Protein AF-A0A377CFQ4-F1 (afdb_monomer)

Organism: Escherichia coli (NCBI:txid562)

Secondary structure (DSSP, 8-state):
----EEEEEE-SSTTSEEE---HHHHHHTTB-TTSSTTGGGS-TTSPP-HHHHSTT-EEEEETTTTEEEEEEEGGGB-S--TT---GGG--TTS----EEEEEEE----SSSS-EEE---

Nearest PDB structures (foldseek):
  3rfz-assembly3_B  TM=8.583E-01  e=2.395E-11  Escherichia coli
  3bwu-assembly1_D  TM=9.623E-01  e=2.258E-10  Escherichia coli K-12
  1ze3-assembly1_D  TM=9.362E-01  e=1.048E-10  Escherichia coli
  3rfz-assembly3_E-2  TM=8.500E-01  e=3.033E-11  Escherichia coli
  7b0x-assembly1_D  TM=9.453E-01  e=2.541E-10  Escherichia coli K-12

Foldseek 3Di:
DFWFWWAWDQDPAPVRIDTFDFPVRCVVLFFQLVLFPPSVVDDRRGRDPQPVRAPPWDWDQDPVQQKIKIKHACSRGHPPDPPDDDPVRDDPPDDDDPIDIFMAHFDDDPDDGGIGIGDD

Sequence (120 aa):
MATRDVTFNTGDSEQGIVPCLTRA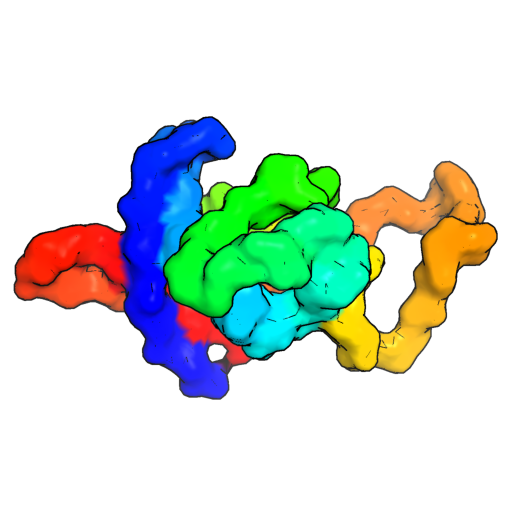QLASMGLNTASVSGMNLLADDACVPLTSMIHDATAHLDVGQQRLNLTIPQAFMSNRARGYIPPELWDPVLMPDCSIIISAEIVYRIGLGVTAIMHI

InterPro domains:
  IPR000015 Outer membrane usher protein [PTHR30451] (2-91)
  IPR025885 PapC, N-terminal domain [PF13954] (2-91)
  IPR037224 PapC, N-terminal domain superfamily [G3DSA:3.10.20.410] (1-92)
  IPR037224 PapC, N-terminal domain superfamily [SSF141729] (3-91)

Structure (mmCIF, N/CA/C/O backbone):
data_AF-A0A377CFQ4-F1
#
_entry.id   AF-A0A377CFQ4-F1
#
loop_
_atom_site.group_PDB
_atom_site.id
_atom_site.type_symbol
_atom_site.label_atom_id
_atom_site.label_alt_id
_atom_site.label_comp_id
_atom_site.label_asym_id
_atom_site.label_entity_id
_atom_site.label_seq_id
_atom_site.pdbx_PDB_ins_code
_atom_site.Cartn_x
_atom_site.Cartn_y
_atom_site.Cartn_z
_atom_site.occupancy
_atom_site.B_iso_or_equiv
_atom_site.auth_seq_id
_atom_site.auth_comp_id
_atom_site.auth_asym_id
_atom_site.auth_atom_id
_atom_site.pdbx_PDB_model_num
ATOM 1 N N . MET A 1 1 ? -17.086 -1.651 -12.693 1.00 44.66 1 MET A N 1
ATOM 2 C CA . MET A 1 1 ? -17.092 -0.974 -11.383 1.00 44.66 1 MET A CA 1
ATOM 3 C C . MET A 1 1 ? -17.422 -2.021 -10.332 1.00 44.66 1 MET A C 1
ATOM 5 O O . MET A 1 1 ? -18.554 -2.484 -10.288 1.00 44.66 1 MET A O 1
ATOM 9 N N . ALA A 1 2 ? -16.417 -2.506 -9.605 1.00 51.53 2 ALA A N 1
ATOM 10 C CA . ALA A 1 2 ? -16.602 -3.451 -8.503 1.00 51.53 2 ALA A CA 1
ATOM 11 C C . ALA A 1 2 ? -16.302 -2.705 -7.202 1.00 51.53 2 ALA A C 1
ATOM 13 O O . ALA A 1 2 ? -15.315 -1.997 -7.157 1.00 51.53 2 ALA A O 1
ATOM 14 N N . THR A 1 3 ? -17.156 -2.853 -6.195 1.00 55.50 3 THR A N 1
ATOM 15 C CA . THR A 1 3 ? -17.152 -2.160 -4.894 1.00 55.50 3 THR A CA 1
ATOM 16 C C . THR A 1 3 ? -16.829 -3.236 -3.844 1.00 55.50 3 THR A C 1
ATOM 18 O O . THR A 1 3 ? -17.561 -4.223 -3.784 1.00 55.50 3 THR A O 1
ATOM 21 N N . ARG A 1 4 ? -15.718 -3.140 -3.085 1.00 68.44 4 ARG A N 1
ATOM 22 C CA . ARG A 1 4 ? -15.255 -4.217 -2.179 1.00 68.44 4 ARG A CA 1
ATOM 23 C C . ARG A 1 4 ? -14.597 -3.783 -0.879 1.00 68.44 4 ARG A C 1
ATOM 25 O O . ARG A 1 4 ? -13.540 -3.188 -0.947 1.00 68.44 4 ARG A O 1
ATOM 32 N N . ASP A 1 5 ? -15.115 -4.264 0.237 1.00 74.69 5 ASP A N 1
ATOM 33 C CA . ASP A 1 5 ? -14.607 -4.090 1.601 1.00 74.69 5 ASP A CA 1
ATOM 34 C C . ASP A 1 5 ? -13.074 -4.355 1.805 1.00 74.69 5 ASP A C 1
ATOM 36 O O . ASP A 1 5 ? -12.545 -5.365 1.338 1.00 74.69 5 ASP A O 1
ATOM 40 N N . VAL A 1 6 ? -12.364 -3.461 2.519 1.00 82.38 6 VAL A N 1
ATOM 41 C CA . VAL A 1 6 ? -10.903 -3.380 2.738 1.00 82.38 6 VAL A CA 1
ATOM 42 C C . VAL A 1 6 ? -10.627 -2.997 4.191 1.00 82.38 6 VAL A C 1
ATOM 44 O O . VAL A 1 6 ? -11.024 -1.939 4.669 1.00 82.38 6 VAL A O 1
ATOM 47 N N . THR A 1 7 ? -9.894 -3.839 4.899 1.00 86.00 7 THR A N 1
ATOM 48 C CA . THR A 1 7 ? -9.522 -3.600 6.298 1.00 86.00 7 THR A CA 1
ATOM 49 C C . THR A 1 7 ? -8.307 -2.680 6.391 1.00 86.00 7 THR A C 1
ATOM 51 O O . THR A 1 7 ? -7.388 -2.804 5.584 1.00 86.00 7 THR A O 1
ATOM 54 N N . PHE A 1 8 ? -8.255 -1.803 7.396 1.00 86.31 8 PHE A N 1
ATOM 55 C CA . PHE A 1 8 ? -7.053 -1.029 7.727 1.00 86.31 8 PHE A CA 1
ATOM 56 C C . PHE A 1 8 ? -6.416 -1.530 9.018 1.00 86.31 8 PHE A C 1
ATOM 58 O O . PHE A 1 8 ? -7.105 -1.728 10.017 1.00 86.31 8 PHE A O 1
ATOM 65 N N . ASN A 1 9 ? -5.094 -1.672 8.995 1.00 87.75 9 ASN A N 1
ATOM 66 C CA . ASN A 1 9 ? -4.286 -2.029 10.156 1.00 87.75 9 ASN A CA 1
ATOM 67 C C . ASN A 1 9 ? -3.419 -0.840 10.571 1.00 87.75 9 ASN A C 1
ATOM 69 O O . ASN A 1 9 ? -3.130 0.032 9.754 1.00 87.75 9 ASN A O 1
ATOM 73 N N . THR A 1 10 ? -2.966 -0.817 11.823 1.00 86.69 10 THR A N 1
ATOM 74 C CA . THR A 1 10 ? -1.946 0.141 12.265 1.00 86.69 10 THR A CA 1
ATOM 75 C C . THR A 1 10 ? -0.633 -0.130 11.533 1.00 86.69 10 THR A C 1
ATOM 77 O O . THR A 1 10 ? -0.211 -1.283 11.431 1.00 86.69 10 THR A O 1
ATOM 80 N N . GLY A 1 11 ? 0.014 0.915 11.023 1.00 82.69 11 GLY A N 1
ATOM 81 C CA . GLY A 1 11 ? 1.258 0.783 10.269 1.00 82.69 11 GLY A CA 1
ATOM 82 C C . GLY A 1 11 ? 2.010 2.099 10.124 1.00 82.69 11 GLY A C 1
ATOM 83 O O . GLY A 1 11 ? 1.557 3.144 10.590 1.00 82.69 11 GLY A O 1
ATOM 84 N N . ASP A 1 12 ? 3.166 2.024 9.470 1.00 79.94 12 ASP A N 1
ATOM 85 C CA . ASP A 1 12 ? 4.034 3.169 9.204 1.00 79.94 12 ASP A CA 1
ATOM 86 C C . ASP A 1 12 ? 3.537 3.909 7.949 1.00 79.94 12 ASP A C 1
ATOM 88 O O . ASP A 1 12 ? 3.775 3.507 6.811 1.00 79.94 12 ASP A O 1
ATOM 92 N N . SER A 1 13 ? 2.705 4.921 8.179 1.00 82.88 13 SER A N 1
ATOM 93 C CA . SER A 1 13 ? 2.125 5.812 7.171 1.00 82.88 13 SER A CA 1
ATOM 94 C C . SER A 1 13 ? 1.834 7.157 7.833 1.00 82.88 13 SER A C 1
ATOM 96 O O . SER A 1 13 ? 1.668 7.220 9.053 1.00 82.88 13 SER A O 1
ATOM 98 N N . GLU A 1 14 ? 1.693 8.228 7.050 1.00 81.81 14 GLU A N 1
ATOM 99 C CA . GLU A 1 14 ? 1.342 9.568 7.549 1.00 81.81 14 GLU A CA 1
ATOM 100 C C . GLU A 1 14 ? 0.046 9.574 8.379 1.00 81.81 14 GLU A C 1
ATOM 102 O O . GLU A 1 14 ? -0.130 10.396 9.275 1.00 81.81 14 GLU A O 1
ATOM 107 N N . GLN A 1 15 ? -0.856 8.627 8.107 1.00 82.38 15 GLN A N 1
ATOM 108 C CA . GLN A 1 15 ? -2.138 8.482 8.802 1.00 82.38 15 GLN A CA 1
ATOM 109 C C . GLN A 1 15 ? -2.106 7.436 9.931 1.00 82.38 15 GLN A C 1
ATOM 111 O O . GLN A 1 15 ? -3.132 7.186 10.562 1.00 82.38 15 GLN A O 1
ATOM 116 N N . GLY A 1 16 ? -0.962 6.782 10.168 1.00 85.12 16 GLY A N 1
ATOM 117 C CA . GLY A 1 16 ? -0.805 5.695 11.146 1.00 85.12 16 GLY A CA 1
ATOM 118 C C . GLY A 1 16 ? -1.577 4.412 10.807 1.00 85.12 16 GLY A C 1
ATOM 119 O O . GLY A 1 16 ? -1.627 3.480 11.613 1.00 85.12 16 GLY A O 1
ATOM 120 N N . ILE A 1 17 ? -2.193 4.359 9.624 1.00 85.75 17 ILE A N 1
ATOM 121 C CA . ILE A 1 17 ? -2.975 3.231 9.125 1.00 85.75 17 ILE A CA 1
ATOM 122 C C . ILE A 1 17 ? -2.528 2.851 7.718 1.00 85.75 17 ILE A C 1
ATOM 124 O O . ILE A 1 17 ? -2.160 3.704 6.910 1.00 85.75 17 ILE A O 1
ATOM 128 N N . VAL A 1 18 ? -2.599 1.559 7.420 1.00 88.12 18 VAL A N 1
ATOM 129 C CA . VAL A 1 18 ? -2.276 0.991 6.110 1.00 88.12 18 VAL A CA 1
ATOM 130 C C . VAL A 1 18 ? -3.397 0.056 5.654 1.00 88.12 18 VAL A C 1
ATOM 132 O O . VAL A 1 18 ? -3.941 -0.695 6.473 1.00 88.12 18 VAL A O 1
ATOM 135 N N . PRO A 1 19 ? -3.783 0.088 4.367 1.00 89.44 19 PRO A N 1
ATOM 136 C CA . PRO A 1 19 ? -4.793 -0.821 3.846 1.00 89.44 19 PRO A CA 1
ATOM 137 C C . PRO A 1 19 ? -4.233 -2.245 3.760 1.00 89.44 19 PRO A C 1
ATOM 139 O O . PRO A 1 19 ? -3.136 -2.473 3.251 1.00 89.44 19 PRO A O 1
ATOM 142 N N . CYS A 1 20 ? -5.005 -3.224 4.219 1.00 90.19 20 CYS A N 1
ATOM 143 C CA . CYS A 1 20 ? -4.721 -4.633 3.997 1.00 90.19 20 CYS A CA 1
ATOM 144 C C . CYS A 1 20 ? -5.279 -5.048 2.632 1.00 90.19 20 CYS A C 1
ATOM 146 O O . CYS A 1 20 ? -6.486 -5.235 2.467 1.00 90.19 20 CYS A O 1
ATOM 148 N N . LEU A 1 21 ? -4.386 -5.185 1.653 1.00 89.12 21 LEU A N 1
ATOM 149 C CA . LEU A 1 21 ? -4.710 -5.642 0.306 1.00 89.12 21 LEU A CA 1
ATOM 150 C C . LEU A 1 21 ? -3.929 -6.915 0.001 1.00 89.12 21 LEU A C 1
ATOM 152 O O . LEU A 1 21 ? -2.716 -6.971 0.191 1.00 89.12 21 LEU A O 1
ATOM 156 N N . THR A 1 22 ? -4.632 -7.931 -0.482 1.00 90.94 22 THR A N 1
ATOM 157 C CA . THR A 1 22 ? -4.034 -9.196 -0.916 1.00 90.94 22 THR A CA 1
ATOM 158 C C . THR A 1 22 ? -3.364 -9.051 -2.277 1.00 90.94 22 THR A C 1
ATOM 160 O O . THR A 1 22 ? -3.704 -8.176 -3.085 1.00 90.94 22 THR A O 1
ATOM 163 N N . ARG A 1 23 ? -2.464 -9.987 -2.588 1.00 90.50 23 ARG A N 1
ATOM 164 C CA . ARG A 1 23 ? -1.836 -10.090 -3.912 1.00 90.50 23 ARG A CA 1
ATOM 165 C C . ARG A 1 23 ? -2.873 -10.165 -5.038 1.00 90.50 23 ARG A C 1
ATOM 167 O O . ARG A 1 23 ? -2.720 -9.497 -6.057 1.00 90.50 23 ARG A O 1
ATOM 174 N N . ALA A 1 24 ? -3.946 -10.934 -4.846 1.00 87.44 24 ALA A N 1
ATOM 175 C CA . ALA A 1 24 ? -5.011 -11.084 -5.837 1.00 87.44 24 ALA A CA 1
ATOM 176 C C . ALA A 1 24 ? -5.794 -9.778 -6.067 1.00 87.44 24 ALA A C 1
ATOM 178 O O . ALA A 1 24 ? -6.137 -9.452 -7.205 1.00 87.44 24 ALA A O 1
ATOM 179 N N . GLN A 1 25 ? -6.054 -9.008 -5.004 1.00 86.44 25 GLN A N 1
ATOM 180 C CA . GLN A 1 25 ? -6.688 -7.693 -5.127 1.00 86.44 25 GLN A CA 1
ATOM 181 C C . GLN A 1 25 ? -5.793 -6.734 -5.910 1.00 86.44 25 GLN A C 1
ATOM 183 O O . GLN A 1 25 ? -6.267 -6.145 -6.878 1.00 86.44 25 GLN A O 1
ATOM 188 N N . LEU A 1 26 ? -4.508 -6.639 -5.552 1.00 87.06 26 LEU A N 1
ATOM 189 C CA . LEU A 1 26 ? -3.528 -5.797 -6.248 1.00 87.06 26 LEU A CA 1
ATOM 190 C C . LEU A 1 26 ? -3.393 -6.169 -7.734 1.00 87.06 26 LEU A C 1
ATOM 192 O O . LEU A 1 26 ? -3.446 -5.294 -8.600 1.00 87.06 26 LEU A O 1
ATOM 196 N N . ALA A 1 27 ? -3.321 -7.465 -8.048 1.00 87.12 27 ALA A N 1
ATOM 197 C CA . ALA A 1 27 ? -3.307 -7.954 -9.427 1.00 87.12 27 ALA A CA 1
ATOM 198 C C . ALA A 1 27 ? -4.569 -7.543 -10.205 1.00 87.12 27 ALA A C 1
ATOM 200 O O . ALA A 1 27 ? -4.489 -7.117 -11.360 1.00 87.12 27 ALA A O 1
ATOM 201 N N . SER A 1 28 ? -5.742 -7.608 -9.566 1.00 83.56 28 SER A N 1
ATO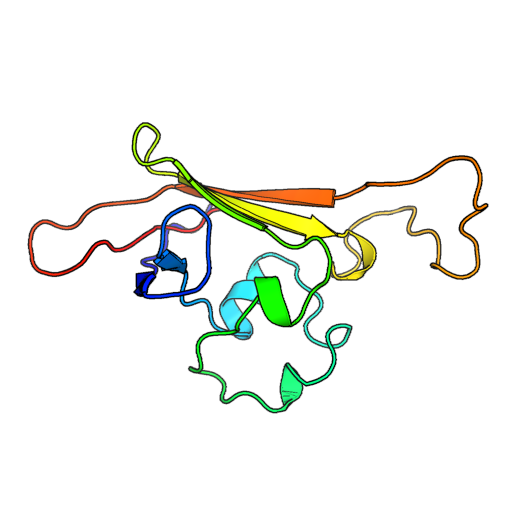M 202 C CA . SER A 1 28 ? -7.003 -7.176 -10.178 1.00 83.56 28 SER A CA 1
ATOM 203 C C . SER A 1 28 ? -7.014 -5.680 -10.508 1.00 83.56 28 SER A C 1
ATOM 205 O O . SER A 1 28 ? -7.633 -5.308 -11.506 1.00 83.56 28 SER A O 1
ATOM 207 N N . MET A 1 29 ? -6.322 -4.839 -9.724 1.00 80.06 29 MET A N 1
ATOM 208 C CA . MET A 1 29 ? -6.162 -3.396 -10.004 1.00 80.06 29 MET A CA 1
ATOM 209 C C . MET A 1 29 ? -5.163 -3.108 -11.120 1.00 80.06 29 MET A C 1
ATOM 211 O O . MET A 1 29 ? -5.047 -1.974 -11.570 1.00 80.06 29 MET A O 1
ATOM 215 N N . GLY A 1 30 ? -4.459 -4.133 -11.593 1.00 80.81 30 GLY A N 1
ATOM 216 C CA . GLY A 1 30 ? -3.453 -3.996 -12.626 1.00 80.81 30 GLY A CA 1
ATOM 217 C C . GLY A 1 30 ? -2.030 -3.914 -12.096 1.00 80.81 30 GLY A C 1
ATOM 218 O O . GLY A 1 30 ? -1.157 -3.661 -12.910 1.00 80.81 30 GLY A O 1
ATOM 219 N N . LEU A 1 31 ? -1.751 -4.180 -10.813 1.00 86.88 31 LEU A N 1
ATOM 220 C CA . LEU A 1 31 ? -0.370 -4.388 -10.366 1.00 86.88 31 LEU A CA 1
ATOM 221 C C . LEU A 1 31 ? 0.196 -5.658 -11.022 1.00 86.88 31 LEU A C 1
ATOM 223 O O . LEU A 1 31 ? -0.448 -6.706 -11.041 1.00 86.88 31 LEU A O 1
ATOM 227 N N . ASN A 1 32 ? 1.410 -5.586 -11.552 1.00 88.00 32 ASN A N 1
ATOM 228 C CA . ASN A 1 32 ? 2.176 -6.755 -11.954 1.00 88.00 32 ASN A CA 1
ATOM 229 C C . ASN A 1 32 ? 2.863 -7.353 -10.718 1.00 88.00 32 ASN A C 1
ATOM 231 O O . ASN A 1 32 ? 3.944 -6.946 -10.299 1.00 88.00 32 ASN A O 1
ATOM 235 N N . THR A 1 33 ? 2.234 -8.360 -10.119 1.00 87.19 33 THR A N 1
ATOM 236 C CA . THR A 1 33 ? 2.762 -9.011 -8.911 1.00 87.19 33 THR A CA 1
ATOM 237 C C . THR A 1 33 ? 4.080 -9.750 -9.160 1.00 87.19 33 THR A C 1
ATOM 239 O O . THR A 1 33 ? 4.785 -10.058 -8.206 1.00 87.19 33 THR A O 1
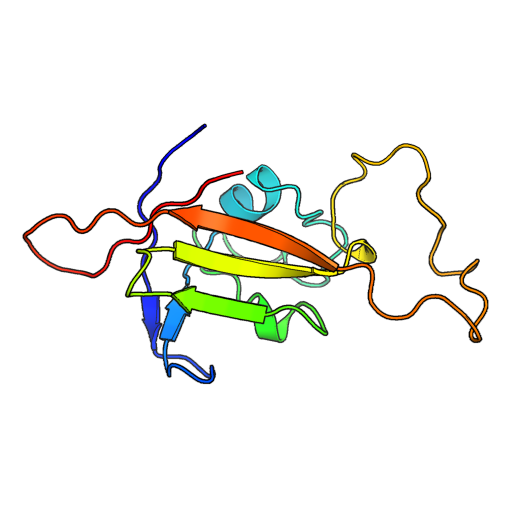ATOM 242 N N . ALA A 1 34 ? 4.420 -10.045 -10.421 1.00 86.06 34 ALA A N 1
ATOM 243 C CA . ALA A 1 34 ? 5.683 -10.680 -10.791 1.00 86.06 34 ALA A CA 1
ATOM 244 C C . ALA A 1 34 ? 6.849 -9.682 -10.900 1.00 86.06 34 ALA A C 1
ATOM 246 O O . ALA A 1 34 ? 7.997 -10.096 -10.764 1.00 86.06 34 ALA A O 1
ATOM 247 N N . SER A 1 35 ? 6.585 -8.384 -11.105 1.00 83.94 35 SER A N 1
ATOM 248 C CA . SER A 1 35 ? 7.637 -7.351 -11.103 1.00 83.94 35 SER A CA 1
ATOM 249 C C . SER A 1 35 ? 8.050 -6.904 -9.700 1.00 83.94 35 SER A C 1
ATOM 251 O O . SER A 1 35 ? 9.019 -6.165 -9.562 1.00 83.94 35 SER A O 1
ATOM 253 N N . VAL A 1 36 ? 7.328 -7.329 -8.657 1.00 86.12 36 VAL A N 1
ATOM 254 C CA . VAL A 1 36 ? 7.635 -6.970 -7.268 1.00 86.12 36 VAL A CA 1
ATOM 255 C C . VAL A 1 36 ? 8.297 -8.146 -6.558 1.00 86.12 36 VAL A C 1
ATOM 257 O O . VAL A 1 36 ? 7.661 -9.156 -6.242 1.00 86.12 36 VAL A O 1
ATOM 260 N N . SER A 1 37 ? 9.590 -8.002 -6.283 1.00 86.94 37 SER A N 1
ATOM 261 C CA . SER A 1 37 ? 10.396 -9.005 -5.588 1.00 86.94 37 SER A CA 1
ATOM 262 C C . SER A 1 37 ? 9.805 -9.370 -4.223 1.00 86.94 37 SER A C 1
ATOM 264 O O . SER A 1 37 ? 9.453 -8.505 -3.426 1.00 86.94 37 SER A O 1
ATOM 266 N N . GLY A 1 38 ? 9.698 -10.670 -3.943 1.00 86.06 38 GLY A N 1
ATOM 267 C CA . GLY A 1 38 ? 9.191 -11.190 -2.669 1.00 86.06 38 GLY A CA 1
ATOM 268 C C . GLY A 1 38 ? 7.665 -11.225 -2.545 1.00 86.06 38 GLY A C 1
ATOM 269 O O . GLY A 1 38 ? 7.155 -11.861 -1.625 1.00 86.06 38 GLY A O 1
ATOM 270 N N . MET A 1 39 ? 6.907 -10.630 -3.478 1.00 87.88 39 MET A N 1
ATOM 271 C CA . MET A 1 39 ? 5.436 -10.650 -3.414 1.00 87.88 39 MET A CA 1
ATOM 272 C C . MET A 1 39 ? 4.852 -12.047 -3.682 1.00 87.88 39 MET A C 1
ATOM 274 O O . MET A 1 39 ? 3.784 -12.409 -3.185 1.00 87.88 39 MET A O 1
ATOM 278 N N . ASN A 1 40 ? 5.568 -12.873 -4.440 1.00 86.44 40 ASN A N 1
ATOM 279 C CA . ASN A 1 40 ? 5.225 -14.272 -4.685 1.00 86.44 40 ASN A CA 1
ATOM 280 C C . ASN A 1 40 ? 5.372 -15.173 -3.441 1.00 86.44 40 ASN A C 1
ATOM 282 O O . ASN A 1 40 ? 4.743 -16.227 -3.394 1.00 86.44 40 ASN A O 1
ATOM 286 N N . LEU A 1 41 ? 6.162 -14.759 -2.443 1.00 88.88 41 LEU A N 1
ATOM 287 C CA . LEU A 1 41 ? 6.406 -15.518 -1.207 1.00 88.88 41 LEU A CA 1
ATOM 288 C C . LEU A 1 41 ? 5.320 -15.306 -0.145 1.00 88.88 41 LEU A C 1
ATOM 290 O O . LEU A 1 41 ? 5.225 -16.084 0.802 1.00 88.88 41 LEU A O 1
ATOM 294 N N . LEU A 1 42 ? 4.514 -14.254 -0.290 1.00 88.56 42 LEU A N 1
ATOM 295 C CA . LEU A 1 42 ? 3.382 -13.984 0.588 1.00 88.56 42 LEU A CA 1
ATOM 296 C C . LEU A 1 42 ? 2.280 -15.028 0.357 1.00 88.56 42 LEU A C 1
ATOM 298 O O . LEU A 1 42 ? 2.030 -15.437 -0.784 1.00 88.56 42 LEU A O 1
ATOM 302 N N . ALA A 1 43 ? 1.611 -15.427 1.441 1.00 90.12 43 ALA A N 1
ATOM 303 C CA . ALA A 1 43 ? 0.393 -16.228 1.362 1.00 90.12 43 ALA A CA 1
ATOM 304 C C . ALA A 1 43 ? -0.696 -15.466 0.584 1.00 90.12 43 ALA A C 1
ATOM 306 O O . ALA A 1 43 ? -0.698 -14.233 0.555 1.00 90.12 43 ALA A O 1
ATOM 307 N N . ASP A 1 44 ? -1.615 -16.186 -0.060 1.00 85.56 44 ASP A N 1
ATOM 308 C CA . ASP A 1 44 ? -2.634 -15.573 -0.926 1.00 85.56 44 ASP A CA 1
ATOM 309 C C . ASP A 1 44 ? -3.555 -14.587 -0.189 1.00 85.56 44 ASP A C 1
ATOM 311 O O . ASP A 1 44 ? -4.019 -13.612 -0.782 1.00 85.56 44 ASP A O 1
ATOM 315 N N . ASP A 1 45 ? -3.786 -14.820 1.100 1.00 86.44 45 ASP A N 1
ATOM 316 C CA . ASP A 1 45 ? -4.610 -14.018 2.004 1.00 86.44 45 ASP A CA 1
ATOM 317 C C . ASP A 1 45 ? -3.808 -13.008 2.844 1.00 86.44 45 ASP A C 1
ATOM 319 O 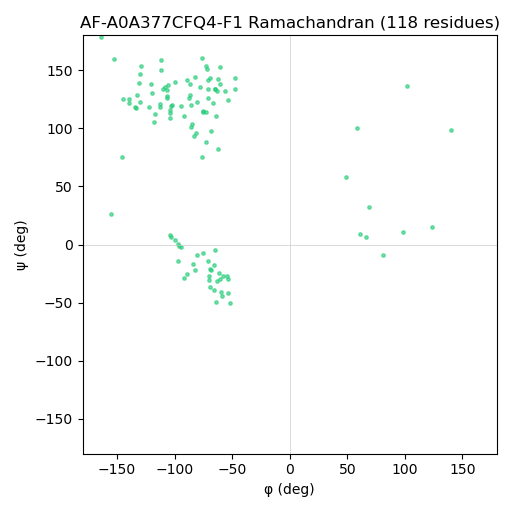O . ASP A 1 45 ? -4.396 -12.229 3.596 1.00 86.44 45 ASP A O 1
ATOM 323 N N . ALA A 1 46 ? -2.478 -12.969 2.709 1.00 89.69 46 ALA A N 1
ATOM 324 C CA . ALA A 1 46 ? -1.643 -12.042 3.463 1.00 89.69 46 ALA A CA 1
ATOM 325 C C . ALA A 1 46 ? -1.813 -10.588 2.986 1.00 89.69 46 ALA A C 1
ATOM 327 O O . ALA A 1 46 ? -1.889 -10.307 1.784 1.00 89.69 46 ALA A O 1
ATOM 328 N N . CYS A 1 47 ? -1.801 -9.645 3.937 1.00 90.31 47 CYS A N 1
ATOM 329 C CA . CYS A 1 47 ? -1.731 -8.217 3.633 1.00 90.31 47 CYS A CA 1
ATOM 330 C C . CYS A 1 47 ? -0.366 -7.897 3.010 1.00 90.31 47 CYS A C 1
ATOM 332 O O . CYS A 1 47 ? 0.675 -8.125 3.628 1.00 90.31 47 CYS A O 1
ATOM 334 N N . VAL A 1 48 ? -0.368 -7.341 1.802 1.00 90.88 48 VAL A N 1
ATOM 335 C CA . VAL A 1 48 ? 0.852 -6.936 1.105 1.00 90.88 48 VAL A CA 1
ATOM 336 C C . VAL A 1 48 ? 1.315 -5.570 1.633 1.00 90.88 48 VAL A C 1
ATOM 338 O O . VAL A 1 48 ? 0.556 -4.602 1.526 1.00 90.88 48 VAL A O 1
ATOM 341 N N . PRO A 1 49 ? 2.548 -5.440 2.161 1.00 89.19 49 PRO A N 1
ATOM 342 C CA . PRO A 1 49 ? 3.095 -4.155 2.597 1.00 89.19 49 PRO A CA 1
ATOM 343 C C . PRO A 1 49 ? 3.544 -3.310 1.391 1.00 89.19 49 PRO A C 1
ATOM 345 O O . PRO A 1 49 ? 4.732 -3.190 1.096 1.00 89.19 49 PRO A O 1
ATOM 348 N N . LEU A 1 50 ? 2.572 -2.737 0.672 1.00 87.25 50 LEU A N 1
ATOM 349 C CA . LEU A 1 50 ? 2.768 -2.052 -0.613 1.00 87.25 50 LEU A CA 1
ATOM 350 C C . LEU A 1 50 ? 3.867 -0.977 -0.568 1.00 87.25 50 LEU A C 1
ATOM 352 O O . LEU A 1 50 ? 4.769 -0.999 -1.399 1.00 87.25 50 LEU A O 1
ATOM 356 N N . THR A 1 51 ? 3.809 -0.084 0.423 1.00 86.06 51 THR A N 1
ATOM 357 C CA . THR A 1 51 ? 4.733 1.053 0.589 1.00 86.06 51 THR A CA 1
ATOM 358 C C . THR A 1 51 ? 6.161 0.628 0.941 1.00 86.06 51 THR A C 1
ATOM 360 O O . THR A 1 51 ? 7.101 1.375 0.700 1.00 86.06 51 THR A O 1
ATOM 363 N N . SER A 1 52 ? 6.349 -0.575 1.495 1.00 87.94 52 SER A N 1
ATOM 364 C CA . SER A 1 52 ? 7.678 -1.120 1.806 1.00 87.94 52 SER A CA 1
ATOM 365 C C . SER A 1 52 ? 8.256 -1.960 0.667 1.00 87.94 52 SER A C 1
ATOM 367 O O . SER A 1 52 ? 9.473 -2.068 0.544 1.00 87.94 52 SER A O 1
ATOM 369 N N . MET A 1 53 ? 7.404 -2.590 -0.148 1.00 89.00 53 MET A N 1
ATOM 370 C CA . MET A 1 53 ? 7.836 -3.470 -1.243 1.00 89.00 53 MET A CA 1
ATOM 371 C C . MET A 1 53 ? 8.050 -2.737 -2.565 1.00 89.00 53 MET A C 1
ATOM 373 O O . MET A 1 53 ? 8.800 -3.222 -3.411 1.00 89.00 53 MET A O 1
ATOM 377 N N . ILE A 1 54 ? 7.375 -1.606 -2.763 1.00 87.12 54 ILE A N 1
ATOM 378 C CA . ILE A 1 54 ? 7.434 -0.822 -3.993 1.00 87.12 54 ILE A CA 1
ATOM 379 C C . ILE A 1 54 ? 7.906 0.583 -3.640 1.00 87.12 54 ILE A C 1
ATOM 381 O O . ILE A 1 54 ? 7.245 1.301 -2.892 1.00 87.12 54 ILE A O 1
ATOM 385 N N . HIS A 1 55 ? 9.051 0.975 -4.195 1.00 84.25 55 HIS A N 1
ATOM 386 C CA . HIS A 1 55 ? 9.547 2.340 -4.063 1.00 84.25 55 HIS A CA 1
ATOM 387 C C . HIS A 1 55 ? 8.568 3.323 -4.718 1.00 84.25 55 HIS A C 1
ATOM 389 O O . HIS A 1 55 ? 7.976 2.996 -5.743 1.00 84.25 55 HIS A O 1
ATOM 395 N N . ASP A 1 56 ? 8.378 4.495 -4.113 1.00 83.25 56 ASP A N 1
ATOM 396 C CA . ASP A 1 56 ? 7.426 5.532 -4.546 1.00 83.25 56 ASP A CA 1
ATOM 397 C C . ASP A 1 56 ? 5.944 5.118 -4.566 1.00 83.25 56 ASP A C 1
ATOM 399 O O . ASP A 1 56 ? 5.089 5.871 -5.040 1.00 83.25 56 ASP A O 1
ATOM 403 N N . ALA A 1 57 ? 5.598 3.945 -4.023 1.00 86.88 57 ALA A N 1
ATOM 404 C CA . ALA A 1 57 ? 4.202 3.599 -3.813 1.00 86.88 57 ALA A CA 1
ATOM 405 C C . ALA A 1 57 ? 3.649 4.302 -2.571 1.00 86.88 57 ALA A C 1
ATOM 407 O O . ALA A 1 57 ? 4.265 4.288 -1.504 1.00 86.88 57 ALA A O 1
ATOM 408 N N . THR A 1 58 ? 2.448 4.867 -2.689 1.00 88.31 58 THR A N 1
ATOM 409 C CA . THR A 1 58 ? 1.763 5.538 -1.576 1.00 88.31 58 THR A CA 1
ATOM 410 C C . THR A 1 58 ? 0.338 5.029 -1.415 1.00 88.31 58 THR A C 1
ATOM 412 O O . THR A 1 58 ? -0.289 4.556 -2.365 1.00 88.31 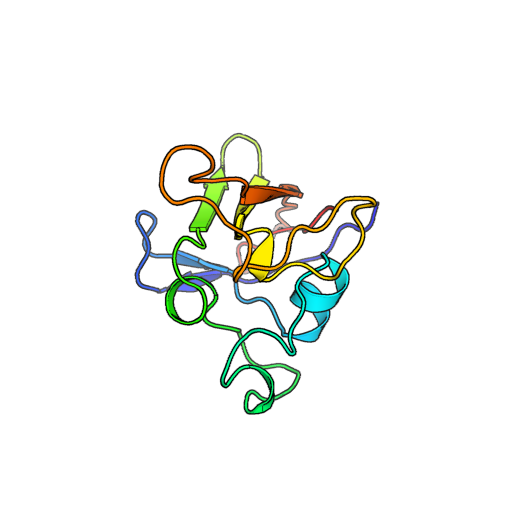58 THR A O 1
ATOM 415 N N . ALA A 1 59 ? -0.176 5.118 -0.190 1.00 87.88 59 ALA A N 1
ATOM 416 C CA . ALA A 1 59 ? -1.558 4.809 0.138 1.00 87.88 59 ALA A CA 1
ATOM 417 C C . ALA A 1 59 ? -2.110 5.917 1.036 1.00 87.88 59 ALA A C 1
ATOM 419 O O . ALA A 1 59 ? -1.607 6.129 2.137 1.00 87.88 59 ALA A O 1
ATOM 420 N N . HIS A 1 60 ? -3.140 6.611 0.560 1.00 87.75 60 HIS A N 1
ATOM 421 C CA . HIS A 1 60 ? -3.748 7.734 1.260 1.00 87.75 60 HIS A CA 1
ATOM 422 C C . HIS A 1 60 ? -5.262 7.572 1.339 1.00 87.75 60 HIS A C 1
ATOM 424 O O . HIS A 1 60 ? -5.943 7.457 0.321 1.00 87.75 60 HIS A O 1
ATOM 430 N N . LEU A 1 61 ? -5.797 7.584 2.552 1.00 85.94 61 LEU A N 1
ATOM 431 C CA . LEU A 1 61 ? -7.224 7.548 2.821 1.00 85.94 61 LEU A CA 1
ATOM 432 C C . LEU A 1 61 ? -7.788 8.971 2.927 1.00 85.94 61 LEU A C 1
ATOM 434 O O . LEU A 1 61 ? -7.571 9.659 3.921 1.00 85.94 61 LEU A O 1
ATOM 438 N N . ASP A 1 62 ? -8.597 9.379 1.958 1.00 85.31 62 ASP A N 1
ATOM 439 C CA . ASP A 1 62 ? -9.455 10.553 2.071 1.00 85.31 62 ASP A CA 1
ATOM 440 C C . ASP A 1 62 ? -10.775 10.163 2.751 1.00 85.31 62 ASP A C 1
ATOM 442 O O . ASP A 1 62 ? -11.675 9.583 2.144 1.00 85.31 62 ASP A O 1
ATOM 446 N N . VAL A 1 63 ? -10.899 10.470 4.041 1.00 82.19 63 VAL A N 1
ATOM 447 C CA . VAL A 1 63 ? -12.115 10.173 4.817 1.00 82.19 63 VAL A CA 1
ATOM 448 C C . VAL A 1 63 ? -13.294 11.054 4.387 1.00 82.19 63 VAL A C 1
ATOM 450 O O . VAL A 1 63 ? -14.438 10.606 4.443 1.00 82.19 63 VAL A O 1
ATOM 453 N N . GLY A 1 64 ? -13.036 12.285 3.930 1.00 82.31 64 GLY A N 1
ATOM 454 C CA . GLY A 1 64 ? -14.077 13.232 3.523 1.00 82.31 64 GLY A CA 1
ATOM 455 C C . GLY A 1 64 ? -14.787 12.803 2.242 1.00 82.31 64 GLY A C 1
ATOM 456 O O . GLY A 1 64 ? -16.001 12.956 2.125 1.00 82.31 64 GLY A O 1
ATOM 457 N N . GLN A 1 65 ? -14.038 12.208 1.315 1.00 81.88 65 GLN A N 1
ATOM 458 C CA . GLN A 1 65 ? -14.563 11.627 0.078 1.00 81.88 65 GLN A CA 1
ATOM 459 C C . GLN A 1 65 ? -14.843 10.130 0.193 1.00 81.88 65 GLN A C 1
ATOM 461 O O . GLN A 1 65 ? -15.297 9.529 -0.777 1.00 81.88 65 GLN A O 1
ATOM 466 N N . GLN A 1 66 ? -14.551 9.531 1.353 1.00 80.81 66 GLN A N 1
ATOM 467 C CA . GLN A 1 66 ? -14.570 8.088 1.551 1.00 80.81 66 GLN A CA 1
ATOM 468 C C . GLN A 1 66 ? -13.796 7.409 0.415 1.00 80.81 66 GLN A C 1
ATOM 470 O O . GLN A 1 66 ? -14.360 6.643 -0.349 1.00 80.81 66 GLN A O 1
ATOM 475 N N . ARG A 1 67 ? -12.517 7.739 0.226 1.00 82.94 67 ARG A N 1
ATOM 476 C CA . ARG A 1 67 ? -11.727 7.255 -0.909 1.00 82.94 67 ARG A CA 1
ATOM 477 C C . ARG A 1 67 ? -10.307 6.880 -0.508 1.00 82.94 67 ARG A C 1
ATOM 479 O O . ARG A 1 67 ? -9.571 7.706 0.009 1.00 82.94 67 ARG A O 1
ATOM 486 N N . LEU A 1 68 ? -9.889 5.657 -0.801 1.00 85.88 68 LEU A N 1
ATOM 487 C CA . LEU A 1 68 ? -8.499 5.227 -0.762 1.00 85.88 68 LEU A CA 1
ATOM 488 C C . LEU A 1 68 ? -7.825 5.562 -2.100 1.00 85.88 68 LEU A C 1
ATOM 490 O O . LEU A 1 68 ? -8.234 5.079 -3.148 1.00 85.88 68 LEU A O 1
ATOM 494 N N . ASN A 1 69 ? -6.785 6.381 -2.074 1.00 86.69 69 ASN A N 1
ATOM 495 C CA . ASN A 1 69 ? -5.937 6.675 -3.221 1.00 86.69 69 ASN A CA 1
ATOM 496 C C . ASN A 1 69 ? -4.639 5.880 -3.090 1.00 86.69 69 ASN A C 1
ATOM 498 O O . ASN A 1 69 ? -3.901 6.041 -2.118 1.00 86.69 69 ASN A O 1
ATOM 502 N N . LEU A 1 70 ? -4.372 5.017 -4.063 1.00 86.81 70 LEU A N 1
ATOM 503 C CA . LEU A 1 70 ? -3.131 4.266 -4.180 1.00 86.81 70 LEU A CA 1
ATOM 504 C C . LEU A 1 70 ? -2.319 4.855 -5.327 1.00 86.81 70 LEU A C 1
ATOM 506 O O . LEU A 1 70 ? -2.828 4.969 -6.438 1.00 86.81 70 LEU A O 1
ATOM 510 N N . THR A 1 71 ? -1.061 5.187 -5.078 1.00 86.31 71 THR A N 1
ATOM 511 C CA . THR A 1 71 ? -0.126 5.590 -6.132 1.00 86.31 71 THR A CA 1
ATOM 512 C C . THR A 1 71 ? 0.848 4.452 -6.356 1.00 86.31 71 THR A C 1
ATOM 514 O O . THR A 1 71 ? 1.447 3.966 -5.398 1.00 86.31 71 THR A O 1
ATOM 517 N N . ILE A 1 72 ? 0.982 3.998 -7.600 1.00 85.94 72 ILE A N 1
ATOM 518 C CA . ILE A 1 72 ? 1.880 2.903 -7.977 1.00 85.94 72 ILE A CA 1
ATOM 519 C C . ILE A 1 72 ? 2.671 3.342 -9.215 1.00 85.94 72 ILE A C 1
ATOM 521 O O . ILE A 1 72 ? 2.055 3.745 -10.208 1.00 85.94 72 ILE A O 1
ATOM 525 N N . PRO A 1 73 ? 4.013 3.244 -9.213 1.00 84.50 73 PRO A N 1
ATOM 526 C CA . PRO A 1 73 ? 4.795 3.554 -10.403 1.00 84.50 73 PRO A CA 1
ATOM 527 C C . PRO A 1 73 ? 4.408 2.638 -11.568 1.00 84.50 73 PRO A C 1
ATOM 529 O O . PRO A 1 73 ? 4.262 1.423 -11.394 1.00 84.50 73 PRO A O 1
ATOM 532 N N . GLN A 1 74 ? 4.291 3.198 -12.776 1.00 80.19 74 GLN A N 1
ATOM 533 C CA . GLN A 1 74 ? 3.919 2.443 -13.986 1.00 80.19 74 GLN A CA 1
ATOM 534 C C . GLN A 1 74 ? 4.816 1.222 -14.233 1.00 80.19 74 GLN A C 1
ATOM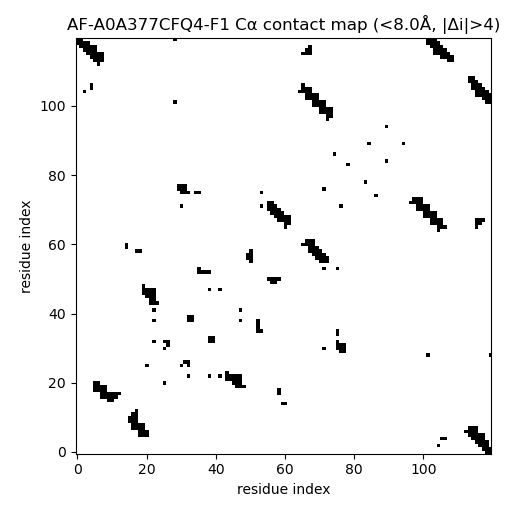 536 O O . GLN A 1 74 ? 4.350 0.223 -14.774 1.00 80.19 74 GLN A O 1
ATOM 541 N N .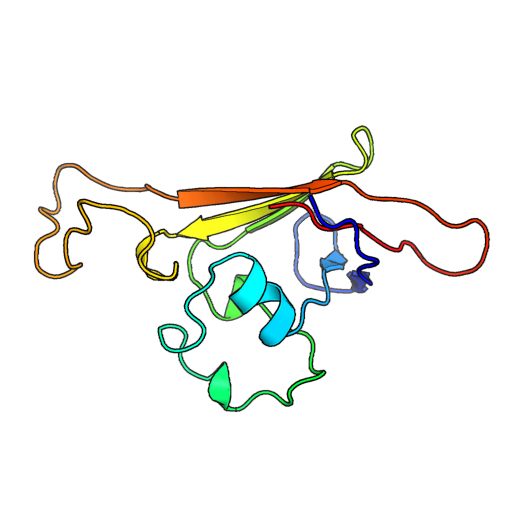 ALA A 1 75 ? 6.083 1.270 -13.806 1.00 80.56 75 ALA A N 1
ATOM 542 C CA . ALA A 1 75 ? 7.033 0.164 -13.933 1.00 80.56 75 ALA A CA 1
ATOM 543 C C . ALA A 1 75 ? 6.556 -1.137 -13.259 1.00 80.56 75 ALA A C 1
ATOM 545 O O . ALA A 1 75 ? 6.930 -2.225 -13.695 1.00 80.56 75 ALA A O 1
ATOM 546 N N . PHE A 1 76 ? 5.709 -1.030 -12.230 1.00 83.81 76 PHE A N 1
ATOM 547 C CA . PHE A 1 76 ? 5.136 -2.170 -11.512 1.00 83.81 76 PHE A CA 1
ATOM 548 C C . PHE A 1 76 ? 3.710 -2.501 -11.953 1.00 83.81 76 PHE A C 1
ATOM 550 O O . PHE A 1 76 ? 3.080 -3.391 -11.385 1.00 83.81 76 PHE A O 1
ATOM 557 N N . MET A 1 77 ? 3.173 -1.805 -12.954 1.00 83.88 77 MET A N 1
ATOM 558 C CA . MET A 1 77 ? 1.838 -2.058 -13.483 1.00 83.88 77 MET A CA 1
ATOM 559 C C . MET A 1 77 ? 1.894 -3.093 -14.610 1.00 83.88 77 MET A C 1
ATOM 561 O O . MET A 1 77 ? 2.798 -3.130 -15.441 1.00 83.88 77 MET A O 1
ATOM 565 N N . SER A 1 78 ? 0.895 -3.968 -14.643 1.00 76.25 78 SER A N 1
ATOM 566 C CA . SER A 1 78 ? 0.666 -4.917 -15.724 1.00 76.25 78 SER A CA 1
ATOM 567 C C . SER A 1 78 ? 0.376 -4.149 -17.006 1.00 76.25 78 SER A C 1
ATOM 569 O O . SER A 1 78 ? -0.454 -3.241 -17.029 1.00 76.25 78 SER A O 1
ATOM 571 N N . ASN A 1 79 ? 1.057 -4.540 -18.078 1.00 61.06 79 ASN A N 1
ATOM 572 C CA . ASN A 1 79 ? 1.157 -3.820 -19.340 1.00 61.06 79 ASN A CA 1
ATOM 573 C C . ASN A 1 79 ? -0.207 -3.654 -20.051 1.00 61.06 79 ASN A C 1
ATOM 575 O O . ASN A 1 79 ? -0.551 -4.417 -20.952 1.00 61.06 79 ASN A O 1
ATOM 579 N N . ARG A 1 80 ? -1.001 -2.651 -19.654 1.00 54.38 80 ARG A N 1
ATOM 580 C CA . ARG A 1 80 ? -2.238 -2.235 -20.346 1.00 54.38 80 ARG A CA 1
ATOM 581 C C . ARG A 1 80 ? -2.060 -0.958 -21.178 1.00 54.38 80 ARG A C 1
ATOM 583 O O . ARG A 1 80 ? -3.034 -0.453 -21.726 1.00 54.38 80 ARG A O 1
ATOM 590 N N . ALA A 1 81 ? -0.834 -0.451 -21.310 1.00 44.19 81 ALA A N 1
ATOM 591 C CA . ALA A 1 81 ? -0.525 0.718 -22.126 1.00 44.19 81 ALA A CA 1
ATOM 592 C C . ALA A 1 81 ? 0.122 0.297 -23.455 1.00 44.19 81 ALA A C 1
ATOM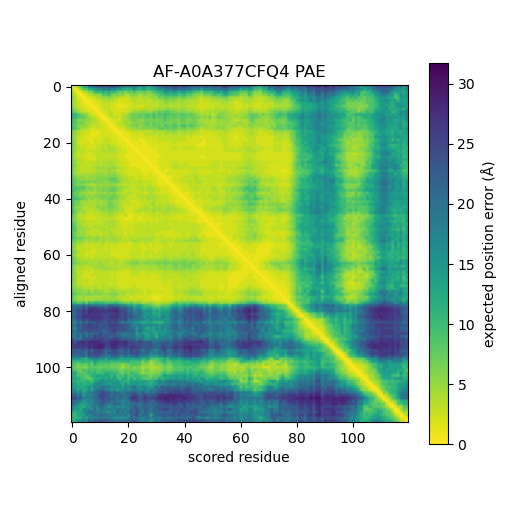 594 O O . ALA A 1 81 ? 1.201 -0.297 -23.487 1.00 44.19 81 ALA A O 1
ATOM 595 N N . ARG A 1 82 ? -0.516 0.636 -24.581 1.00 45.19 82 ARG A N 1
ATOM 596 C CA . ARG A 1 82 ? 0.203 0.737 -25.858 1.00 45.19 82 ARG A CA 1
ATOM 597 C C . ARG A 1 82 ? 1.215 1.881 -25.706 1.00 45.19 82 ARG A C 1
ATOM 599 O O . ARG A 1 82 ? 0.783 3.021 -25.590 1.00 45.19 82 ARG A O 1
ATOM 606 N N . GLY A 1 83 ? 2.515 1.570 -25.673 1.00 52.22 83 GLY A N 1
ATOM 607 C CA . GLY A 1 83 ? 3.595 2.563 -25.528 1.00 52.22 83 GLY A CA 1
ATOM 608 C C . GLY A 1 83 ? 4.560 2.366 -24.349 1.00 52.22 83 GLY A C 1
ATOM 609 O O . GLY A 1 83 ? 5.277 3.304 -24.030 1.00 52.22 83 GLY A O 1
ATOM 610 N N . TYR A 1 84 ? 4.589 1.194 -23.698 1.00 51.38 84 TYR A N 1
ATOM 611 C CA . TYR A 1 84 ? 5.578 0.880 -22.653 1.00 51.38 84 TYR A CA 1
ATOM 612 C C . TYR A 1 84 ? 7.015 1.093 -23.154 1.00 51.38 84 TYR A C 1
ATOM 614 O O . TYR A 1 84 ? 7.415 0.496 -24.157 1.00 51.38 84 TYR A O 1
ATOM 622 N N . ILE A 1 85 ? 7.773 1.927 -22.439 1.00 55.09 85 ILE A N 1
ATOM 623 C CA . ILE A 1 85 ? 9.205 2.135 -22.656 1.00 55.09 85 ILE A CA 1
ATOM 624 C C . ILE A 1 85 ? 9.951 1.379 -21.544 1.00 55.09 85 ILE A C 1
ATOM 626 O O . ILE A 1 85 ? 9.816 1.759 -20.376 1.00 55.09 85 ILE A O 1
ATOM 630 N N . PRO A 1 86 ? 10.700 0.313 -21.886 1.00 54.53 86 PRO A N 1
ATOM 631 C CA . PRO A 1 86 ? 11.554 -0.422 -20.959 1.00 54.53 86 PRO A CA 1
ATOM 632 C C . PRO A 1 86 ? 12.436 0.501 -20.103 1.00 54.53 86 PRO A C 1
ATOM 634 O O . PRO A 1 86 ? 12.918 1.510 -20.622 1.00 54.53 86 PRO A O 1
ATOM 637 N N . PRO A 1 87 ? 12.686 0.168 -18.824 1.00 54.44 87 PRO A N 1
ATOM 638 C CA . PRO A 1 87 ? 13.485 0.993 -17.919 1.00 54.44 87 PRO A CA 1
ATOM 639 C C . PRO A 1 87 ? 14.929 1.190 -18.380 1.00 54.44 87 PRO A C 1
ATOM 641 O O . PRO A 1 87 ? 15.538 2.208 -18.065 1.00 54.44 87 PRO A O 1
ATOM 644 N N . GLU A 1 88 ? 15.464 0.273 -19.190 1.00 59.62 88 GLU A N 1
ATOM 645 C CA . GLU A 1 88 ? 16.792 0.430 -19.794 1.00 59.62 88 GLU A CA 1
ATOM 646 C C . GLU A 1 88 ? 16.834 1.516 -20.886 1.00 59.62 88 GLU A C 1
ATOM 648 O O . GLU A 1 88 ? 17.915 1.924 -21.306 1.00 59.62 88 GLU A O 1
ATOM 653 N N . LEU A 1 89 ? 15.669 1.973 -21.360 1.00 54.44 89 LEU A N 1
ATOM 654 C CA . LEU A 1 89 ? 15.511 3.001 -22.393 1.00 54.44 89 LEU A CA 1
ATOM 655 C C . LEU A 1 89 ? 15.083 4.361 -21.822 1.00 54.44 89 LEU A C 1
ATOM 657 O O . LEU A 1 89 ? 14.753 5.269 -22.586 1.00 54.44 89 LEU A O 1
ATOM 661 N N . TRP A 1 90 ? 15.067 4.520 -20.497 1.00 59.69 90 TRP A N 1
ATOM 662 C CA . TRP A 1 90 ? 14.823 5.814 -19.868 1.00 59.69 90 TRP A CA 1
ATOM 663 C C . TRP A 1 90 ? 16.052 6.709 -20.050 1.00 59.69 90 TRP A C 1
ATOM 665 O O . TRP A 1 90 ? 17.124 6.426 -19.516 1.00 59.69 90 TRP A O 1
ATOM 675 N N . ASP A 1 91 ? 15.906 7.796 -20.810 1.00 54.34 91 ASP A N 1
ATOM 676 C CA . ASP A 1 91 ? 16.915 8.852 -20.822 1.00 54.34 91 ASP A CA 1
ATOM 677 C C . ASP A 1 91 ? 16.850 9.605 -19.477 1.00 54.34 91 ASP A C 1
ATOM 679 O O . ASP A 1 91 ? 15.766 10.061 -19.088 1.00 54.34 91 ASP A O 1
ATOM 683 N N . PRO A 1 92 ? 17.970 9.736 -18.741 1.00 56.91 92 PRO A N 1
ATOM 684 C CA . PRO A 1 92 ? 17.985 10.272 -17.380 1.00 56.91 92 PRO A CA 1
ATOM 685 C C . PRO A 1 92 ? 17.571 11.747 -17.273 1.00 56.91 92 PRO A C 1
ATOM 687 O O . PRO A 1 92 ? 17.476 12.259 -16.159 1.00 56.91 92 PRO A O 1
ATOM 690 N N . VAL A 1 93 ? 17.324 12.448 -18.386 1.00 49.38 93 VAL A N 1
ATOM 691 C CA . VAL A 1 93 ? 17.031 13.885 -18.357 1.00 49.38 93 VAL A CA 1
ATOM 692 C C . VAL A 1 93 ? 15.537 14.219 -18.387 1.00 49.38 93 VAL A C 1
ATOM 694 O O . VAL A 1 93 ? 15.213 15.359 -18.060 1.00 49.38 93 VAL A O 1
ATOM 697 N N . LEU A 1 94 ? 14.598 13.310 -18.716 1.00 50.66 94 LEU A N 1
ATOM 698 C CA . LEU A 1 94 ? 13.223 13.795 -18.957 1.00 50.66 94 LEU A CA 1
ATOM 699 C C . LEU A 1 94 ? 12.014 12.869 -18.771 1.00 50.66 94 LEU A C 1
ATOM 701 O O . LEU A 1 94 ? 10.990 13.201 -19.353 1.00 50.66 94 LEU A O 1
ATOM 705 N N . MET A 1 95 ? 12.041 11.816 -17.940 1.00 52.16 95 MET A N 1
ATOM 706 C CA . MET A 1 95 ? 10.788 11.250 -17.377 1.00 52.16 95 MET A CA 1
ATOM 707 C C . MET A 1 95 ? 10.945 10.704 -15.949 1.00 52.16 95 MET A C 1
ATOM 709 O O . MET A 1 95 ? 10.968 9.487 -15.757 1.00 52.16 95 MET A O 1
ATOM 713 N N . PRO A 1 96 ? 11.023 11.567 -14.924 1.00 47.50 96 PRO A N 1
ATOM 714 C CA . PRO A 1 96 ? 10.598 11.158 -13.596 1.00 47.50 96 PRO A CA 1
ATOM 715 C C . PRO A 1 96 ? 9.056 11.046 -13.565 1.00 47.50 96 PRO A C 1
ATOM 717 O O . PRO A 1 96 ? 8.351 11.681 -14.341 1.00 47.50 96 PRO A O 1
ATOM 720 N N . ASP A 1 97 ? 8.541 10.170 -12.704 1.00 50.81 97 ASP A N 1
ATOM 721 C CA . ASP A 1 97 ? 7.182 10.211 -12.138 1.00 50.81 97 ASP A CA 1
ATOM 722 C C . ASP A 1 97 ? 5.926 9.948 -13.002 1.00 50.81 97 ASP A C 1
ATOM 724 O O . ASP A 1 97 ? 4.829 10.373 -12.636 1.00 50.81 97 ASP A O 1
ATOM 728 N N . CYS A 1 98 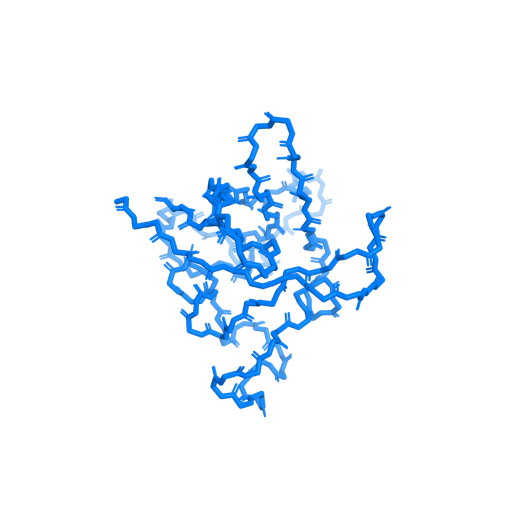? 5.973 9.100 -14.040 1.00 57.72 98 CYS A N 1
ATOM 729 C CA . CYS A 1 98 ? 4.709 8.504 -14.507 1.00 57.72 98 CYS A CA 1
ATOM 730 C C . CYS A 1 98 ? 4.209 7.448 -13.496 1.00 57.72 98 CYS A C 1
ATOM 732 O O . CYS A 1 98 ? 4.512 6.255 -13.592 1.00 57.72 98 CYS A O 1
ATOM 734 N N . SER A 1 99 ? 3.440 7.897 -12.506 1.00 65.38 99 SER A N 1
ATOM 735 C CA . SER A 1 99 ? 2.729 7.049 -11.547 1.00 65.38 99 SER A CA 1
ATOM 736 C C . SER A 1 99 ? 1.263 6.897 -11.947 1.00 65.38 99 SER A C 1
ATOM 738 O O . SER A 1 99 ? 0.622 7.853 -12.385 1.00 65.38 99 SER A O 1
ATOM 740 N N . ILE A 1 100 ? 0.706 5.693 -11.798 1.00 70.12 100 ILE A N 1
ATOM 741 C CA . ILE A 1 100 ? -0.743 5.486 -11.884 1.00 70.12 100 ILE A CA 1
ATOM 742 C C . ILE A 1 100 ? -1.338 5.726 -10.507 1.00 70.12 100 ILE A C 1
ATOM 744 O O . ILE A 1 100 ? -0.912 5.114 -9.527 1.00 70.12 100 ILE A O 1
ATOM 748 N N . ILE A 1 101 ? -2.360 6.577 -10.456 1.00 67.81 101 ILE A N 1
ATOM 749 C CA . ILE A 1 101 ? -3.213 6.722 -9.282 1.00 67.81 101 ILE A CA 1
ATOM 750 C C . ILE A 1 101 ? -4.434 5.822 -9.477 1.00 67.81 101 ILE A C 1
ATOM 752 O O . ILE A 1 101 ? -5.192 5.986 -10.433 1.00 67.81 101 ILE A O 1
ATOM 756 N N . ILE A 1 102 ? -4.611 4.863 -8.574 1.00 72.56 102 ILE A N 1
ATOM 757 C CA . ILE A 1 102 ? -5.776 3.983 -8.493 1.00 72.56 102 ILE A CA 1
ATOM 758 C C . ILE A 1 102 ? -6.624 4.477 -7.320 1.00 72.56 102 ILE A C 1
ATOM 760 O O . ILE A 1 102 ? -6.181 4.452 -6.172 1.00 72.56 102 ILE A O 1
ATOM 764 N N . SER A 1 103 ? -7.837 4.950 -7.605 1.00 64.06 103 SER A N 1
ATOM 765 C CA . SER A 1 103 ? -8.752 5.503 -6.600 1.00 64.06 103 SER A CA 1
ATOM 766 C C . SER A 1 103 ? -9.893 4.546 -6.284 1.00 64.06 103 SER A C 1
ATOM 768 O O . SER A 1 103 ? -10.517 3.986 -7.177 1.00 64.06 103 SER A O 1
ATOM 770 N N . ALA A 1 104 ? -10.212 4.423 -5.002 1.00 64.94 104 ALA A N 1
ATOM 771 C CA . ALA A 1 104 ? -11.074 3.394 -4.449 1.00 64.94 104 ALA A CA 1
ATOM 772 C C . ALA A 1 104 ? -12.108 3.989 -3.472 1.00 64.94 104 ALA A C 1
ATOM 774 O O . ALA A 1 104 ? -11.695 4.555 -2.477 1.00 64.94 104 ALA A O 1
ATOM 775 N N . GLU A 1 105 ? -13.422 3.911 -3.724 1.00 53.84 105 GLU A N 1
ATOM 776 C CA . GLU A 1 105 ? -14.471 4.515 -2.861 1.00 53.84 105 GLU A CA 1
ATOM 777 C C . GLU A 1 105 ? -14.921 3.609 -1.714 1.00 53.84 105 GLU A C 1
ATOM 779 O O . GLU A 1 105 ? -15.202 2.462 -1.976 1.00 53.84 105 GLU A O 1
ATOM 784 N N . ILE A 1 106 ? -15.117 4.114 -0.496 1.00 51.97 106 ILE A N 1
ATOM 785 C CA . ILE A 1 106 ? -15.264 3.419 0.791 1.00 51.97 106 ILE A CA 1
ATOM 786 C C . ILE A 1 106 ? -16.699 3.439 1.303 1.00 51.97 106 ILE A C 1
ATOM 788 O O . ILE A 1 106 ? -17.311 4.495 1.381 1.00 51.97 106 ILE A O 1
ATOM 792 N N . VAL A 1 107 ? -17.219 2.282 1.738 1.00 47.50 107 VAL A N 1
ATOM 793 C CA . VAL A 1 107 ? -18.564 2.175 2.324 1.00 47.50 107 VAL A CA 1
ATOM 794 C C . VAL A 1 107 ? -18.474 1.705 3.771 1.00 47.50 107 VAL A C 1
ATOM 796 O O . VAL A 1 107 ? -18.167 0.555 4.059 1.00 47.50 107 VAL A O 1
ATOM 799 N N . TYR A 1 108 ? -18.821 2.589 4.703 1.00 42.75 108 TYR A N 1
ATOM 800 C CA . TYR A 1 108 ? -18.904 2.248 6.120 1.00 42.75 108 TYR A CA 1
ATOM 801 C C . TYR A 1 108 ? -20.170 1.423 6.391 1.00 42.75 108 TYR A C 1
ATOM 803 O O . TYR A 1 108 ? -21.286 1.937 6.288 1.00 42.75 108 TYR A O 1
ATOM 811 N N . ARG A 1 109 ? -20.024 0.152 6.786 1.00 40.38 109 ARG A N 1
ATOM 812 C CA . ARG A 1 109 ? -21.132 -0.619 7.371 1.00 40.38 109 ARG A CA 1
ATOM 813 C C . ARG A 1 109 ? -21.168 -0.372 8.877 1.00 40.38 109 ARG A C 1
ATOM 815 O O . ARG A 1 109 ? -20.173 -0.518 9.577 1.00 40.38 109 ARG A O 1
ATOM 822 N N . ILE A 1 110 ? -22.328 0.036 9.378 1.00 32.84 110 ILE A N 1
ATOM 823 C CA . ILE A 1 110 ? -22.552 0.339 10.796 1.00 32.84 110 ILE A CA 1
ATOM 824 C C . ILE A 1 110 ? -22.471 -0.974 11.598 1.00 32.84 110 ILE A C 1
ATOM 826 O O . ILE A 1 110 ? -23.428 -1.744 11.627 1.00 32.84 110 ILE A O 1
ATOM 830 N N . GLY A 1 111 ? -21.307 -1.246 12.197 1.00 36.94 111 GLY A N 1
ATOM 831 C CA . GLY A 1 111 ? -21.048 -2.407 13.057 1.00 36.94 111 GLY A CA 1
ATOM 832 C C . GLY A 1 111 ? -19.659 -3.017 12.833 1.00 36.94 111 GLY A C 1
ATOM 833 O O . GLY A 1 111 ? -19.497 -3.822 11.929 1.00 36.94 111 GLY A O 1
ATOM 834 N N . LEU A 1 112 ? -18.698 -2.661 13.699 1.00 39.34 112 LEU A N 1
ATOM 835 C CA . LEU A 1 112 ? -17.312 -3.166 13.773 1.00 39.34 112 LEU A CA 1
ATOM 836 C C . LEU A 1 112 ? -16.442 -2.986 12.504 1.00 39.34 112 LEU A C 1
ATOM 838 O O . LEU A 1 112 ? -16.428 -3.827 11.615 1.00 39.34 112 LEU A O 1
ATOM 842 N N . GLY A 1 113 ? -15.584 -1.959 12.520 1.00 41.78 113 GLY A N 1
ATOM 843 C CA . GLY A 1 113 ? -14.432 -1.837 11.617 1.00 41.78 113 GLY A CA 1
ATOM 844 C C . GLY A 1 113 ? -14.645 -0.878 10.445 1.00 41.78 113 GLY A C 1
ATOM 845 O O . GLY A 1 113 ? -15.700 -0.848 9.822 1.00 41.78 113 GLY A O 1
ATOM 846 N N . VAL A 1 114 ? -13.632 -0.054 10.163 1.00 43.41 114 VAL A N 1
ATOM 847 C CA . VAL A 1 114 ? -13.597 0.771 8.949 1.00 43.41 114 VAL A CA 1
ATOM 848 C C . VAL A 1 114 ? -13.253 -0.154 7.796 1.00 43.41 114 VAL A C 1
ATOM 850 O O . VAL A 1 114 ? -12.164 -0.727 7.766 1.00 43.41 114 VAL A O 1
ATOM 853 N N . THR A 1 115 ? -14.191 -0.320 6.875 1.00 42.69 115 THR A N 1
ATOM 854 C CA . THR A 1 115 ? -14.040 -1.217 5.740 1.00 42.69 115 THR A CA 1
ATOM 855 C C . THR A 1 115 ? -14.094 -0.388 4.453 1.00 42.69 115 THR A C 1
ATOM 857 O O . THR A 1 115 ? -15.125 0.166 4.093 1.00 42.69 115 THR A O 1
ATOM 860 N N . ALA A 1 116 ? -12.933 -0.186 3.825 1.00 44.41 116 ALA A N 1
ATOM 861 C CA . ALA A 1 116 ? -12.747 0.584 2.597 1.00 44.41 116 ALA A CA 1
ATOM 862 C C . ALA A 1 116 ? -13.278 -0.155 1.379 1.00 44.41 116 ALA A C 1
ATOM 864 O O . ALA A 1 116 ? -13.319 -1.362 1.376 1.00 44.41 116 ALA A O 1
ATOM 865 N N . ILE A 1 117 ? -13.676 0.529 0.322 1.00 43.34 117 ILE A N 1
ATOM 866 C CA . ILE A 1 117 ? -14.180 -0.105 -0.879 1.00 43.34 117 ILE A CA 1
ATOM 867 C C . ILE A 1 117 ? -13.292 0.295 -2.066 1.00 43.34 117 ILE A C 1
ATOM 869 O O . ILE A 1 117 ? -12.772 1.401 -2.107 1.00 43.34 117 ILE A O 1
ATOM 873 N N . MET A 1 118 ? -12.961 -0.651 -2.954 1.00 37.12 118 MET A N 1
ATOM 874 C CA . MET A 1 118 ? -11.935 -0.453 -3.981 1.00 37.12 118 MET A CA 1
ATOM 875 C C . MET A 1 118 ? -12.466 -0.412 -5.413 1.00 37.12 118 MET A C 1
ATOM 877 O O . MET A 1 118 ? -13.036 -1.402 -5.850 1.00 37.12 118 MET A O 1
ATOM 881 N N . HIS A 1 119 ? -12.239 0.689 -6.143 1.00 38.25 119 HIS A N 1
ATOM 882 C CA . HIS A 1 119 ? -12.655 0.927 -7.536 1.00 38.25 119 HIS A CA 1
ATOM 883 C C . HIS A 1 119 ? -11.440 0.969 -8.476 1.00 38.25 119 HIS A C 1
ATOM 885 O O . HIS A 1 119 ? -10.335 1.295 -8.058 1.00 38.25 119 HIS A O 1
ATOM 891 N N . ILE A 1 120 ? -11.641 0.564 -9.733 1.00 42.84 120 ILE A N 1
ATOM 892 C CA . ILE A 1 120 ? -10.661 0.576 -10.835 1.00 42.84 120 ILE A CA 1
ATOM 893 C C . ILE A 1 120 ? -11.372 1.161 -12.047 1.00 42.84 120 ILE A C 1
ATOM 895 O O . ILE A 1 120 ? -12.533 0.727 -12.276 1.00 42.84 120 ILE A O 1
#

Solvent-accessible surface area (backbone atoms only — not comparable to full-atom values): 7274 Å² total; per-residue (Å²): 127,56,82,44,81,30,48,64,44,81,42,98,44,101,79,45,45,39,70,47,41,28,60,64,57,43,40,73,70,34,39,29,58,85,71,36,80,70,56,78,74,52,56,72,82,38,63,47,64,55,61,81,63,34,81,86,27,46,75,45,76,41,73,92,75,29,29,41,39,34,35,38,42,48,87,42,38,46,89,81,58,93,79,80,75,59,80,92,71,60,61,95,86,80,73,83,83,70,54,46,74,46,54,11,53,39,57,79,58,97,72,86,67,71,28,35,13,48,36,111

Radius of gyration: 15.09 Å; Cα contacts (8 Å, |Δi|>4): 213; chains: 1; bounding box: 40×30×40 Å

pLDDT: mean 72.57, std 17.79, range [32.84, 90.94]

Mean predicted aligned error: 10.22 Å